Protein AF-A0A933HSV3-F1 (afdb_monomer_lite)

Secondary structure (DSSP, 8-state):
--HHHHHHHHHHHHHHHHHHHHHHHHHHHHHHTT-SSGGGHHHHHHHHHHHHHHHHHHHHHGGGS-HHHHHHHHHHHHHHHHHHHHHHHHHTT---TTT-GGGGHHHHHHHHHHHHSHHHHHHHHHH-TT---HHHHHHHHHHHHHHHHHHHHHHHHHHHHHHHHHTS--

Structure (mmCIF, N/CA/C/O backbone):
data_AF-A0A933HSV3-F1
#
_entry.id   AF-A0A933HSV3-F1
#
loop_
_atom_site.group_PDB
_atom_site.id
_atom_site.type_symbol
_atom_site.label_atom_id
_atom_site.label_alt_id
_atom_site.label_comp_id
_atom_site.label_asym_id
_atom_site.label_entity_id
_atom_site.label_seq_id
_atom_site.pdbx_PDB_ins_code
_atom_site.Cartn_x
_atom_site.Cartn_y
_atom_site.Cartn_z
_atom_site.occupancy
_atom_site.B_iso_or_equiv
_atom_site.auth_seq_id
_atom_site.auth_comp_id
_atom_site.auth_asym_id
_atom_site.auth_atom_id
_atom_site.pdbx_PDB_model_num
ATOM 1 N N . MET A 1 1 ? -18.044 25.992 14.698 1.00 61.41 1 MET A N 1
ATOM 2 C CA . MET A 1 1 ? -18.361 24.620 14.233 1.00 61.41 1 MET A CA 1
ATOM 3 C C . MET A 1 1 ? -18.436 23.733 15.471 1.00 61.41 1 MET A C 1
ATOM 5 O O . MET A 1 1 ? -17.604 23.920 16.345 1.00 61.41 1 MET A O 1
ATOM 9 N N . THR A 1 2 ? -19.441 22.864 15.624 1.00 84.50 2 THR A N 1
ATOM 10 C CA . THR A 1 2 ? -19.525 21.980 16.804 1.00 84.50 2 THR A CA 1
ATOM 11 C C . THR A 1 2 ? -18.482 20.866 16.708 1.00 84.50 2 THR A C 1
ATOM 13 O O . THR A 1 2 ? -18.230 20.360 15.615 1.00 84.50 2 THR A O 1
ATOM 16 N N . GLU A 1 3 ? -17.905 20.460 17.837 1.00 84.12 3 GLU A N 1
ATOM 17 C CA . GLU A 1 3 ? -16.864 19.419 17.926 1.00 84.12 3 GLU A CA 1
ATOM 18 C C . GLU A 1 3 ? -17.265 18.116 17.210 1.00 84.12 3 GLU A C 1
ATOM 20 O O . GLU A 1 3 ? -16.482 17.525 16.470 1.00 84.12 3 GLU A O 1
ATOM 25 N N . ARG A 1 4 ? -18.548 17.734 17.302 1.00 83.62 4 ARG A N 1
ATOM 26 C CA . ARG A 1 4 ? -19.107 16.587 16.566 1.00 83.62 4 ARG A CA 1
ATOM 27 C C . ARG A 1 4 ? -18.998 16.726 15.045 1.00 83.62 4 ARG A C 1
ATOM 29 O O . ARG A 1 4 ? -18.622 15.764 14.384 1.00 83.62 4 ARG A O 1
ATOM 36 N N . ARG A 1 5 ? -19.318 17.899 14.486 1.00 85.12 5 ARG A N 1
ATOM 37 C CA . ARG A 1 5 ? -19.248 18.136 13.033 1.00 85.12 5 ARG A CA 1
ATOM 38 C C . ARG A 1 5 ? -17.804 18.146 12.544 1.00 85.12 5 ARG A C 1
ATOM 40 O O . ARG A 1 5 ? -17.527 17.610 11.481 1.00 85.12 5 ARG A O 1
ATOM 47 N N . TYR A 1 6 ? -16.895 18.713 13.334 1.00 89.12 6 TYR A N 1
ATOM 48 C CA . TYR A 1 6 ? -15.465 18.693 13.034 1.00 89.12 6 TYR A CA 1
ATOM 49 C C . TYR A 1 6 ? -14.930 17.254 12.962 1.00 89.12 6 TYR A C 1
ATOM 51 O O . TYR A 1 6 ? -14.353 16.863 11.950 1.00 89.12 6 TYR A O 1
ATOM 59 N N . ASN A 1 7 ? -15.232 16.427 13.966 1.00 88.38 7 ASN A N 1
ATOM 60 C CA . ASN A 1 7 ? -14.812 15.023 13.983 1.00 88.38 7 ASN A CA 1
ATOM 61 C C . ASN A 1 7 ? -15.419 14.211 12.826 1.00 88.38 7 ASN A C 1
ATOM 63 O O . ASN A 1 7 ? -14.738 13.376 12.237 1.00 88.38 7 ASN A O 1
ATOM 67 N N . GLN A 1 8 ? -16.678 14.472 12.460 1.00 88.81 8 GLN A N 1
ATOM 68 C CA . GLN A 1 8 ? -17.311 13.851 11.290 1.00 88.81 8 GLN A CA 1
ATOM 69 C C . GLN A 1 8 ? -16.607 14.225 9.980 1.00 88.81 8 GLN A C 1
ATOM 71 O O . GLN A 1 8 ? -16.399 13.355 9.137 1.00 88.81 8 GLN A O 1
ATOM 76 N N . LEU A 1 9 ? -16.210 15.490 9.815 1.00 92.38 9 LEU A N 1
ATOM 77 C CA . LEU A 1 9 ? -15.494 15.945 8.622 1.00 92.38 9 LEU A CA 1
ATOM 78 C C . LEU A 1 9 ? -14.106 15.313 8.508 1.00 92.38 9 LEU A C 1
ATOM 80 O O . LEU A 1 9 ? -13.737 14.891 7.417 1.00 92.38 9 LEU A O 1
ATOM 84 N N . ILE A 1 10 ? -13.361 15.193 9.612 1.00 93.12 10 ILE A N 1
ATOM 85 C CA . ILE A 1 10 ? -12.053 14.519 9.588 1.00 93.12 10 ILE A CA 1
ATOM 86 C C . ILE A 1 10 ? -12.220 13.046 9.226 1.00 93.12 10 ILE A C 1
ATOM 88 O O . ILE A 1 10 ? -11.479 12.537 8.394 1.00 93.12 10 ILE A O 1
ATOM 92 N N . ARG A 1 11 ? -13.207 12.364 9.810 1.00 91.38 11 ARG A N 1
ATOM 93 C CA . ARG A 1 11 ? -13.483 10.952 9.516 1.00 91.38 11 ARG A CA 1
ATOM 94 C C . ARG A 1 11 ? -13.871 10.720 8.060 1.00 91.38 11 ARG A C 1
ATOM 96 O O . ARG A 1 11 ? -13.375 9.786 7.437 1.00 91.38 11 ARG A O 1
ATOM 103 N N . LEU A 1 12 ? -14.708 11.596 7.507 1.00 92.69 12 LEU A N 1
ATOM 104 C CA . LEU A 1 12 ? -15.036 11.574 6.085 1.00 92.69 12 LEU A CA 1
ATOM 105 C C . LEU A 1 12 ? -13.790 11.833 5.231 1.00 92.69 12 LEU A C 1
ATOM 107 O O . LEU A 1 12 ? -13.549 11.108 4.272 1.00 92.69 12 LEU A O 1
ATOM 111 N N . GLY A 1 13 ? -12.979 12.826 5.603 1.00 94.25 13 GLY A N 1
ATOM 112 C CA . GLY A 1 13 ? -11.713 13.123 4.939 1.00 94.25 13 GLY A CA 1
ATOM 113 C C . GLY A 1 13 ? -10.763 11.926 4.941 1.00 94.25 13 GLY A C 1
ATOM 114 O O . GLY A 1 13 ? -10.220 11.587 3.897 1.00 94.25 13 GLY A O 1
ATOM 115 N N . ALA A 1 14 ? -10.627 11.234 6.072 1.00 93.75 14 ALA A N 1
ATOM 116 C CA . ALA A 1 14 ? -9.827 10.021 6.200 1.00 93.75 14 ALA A CA 1
ATOM 117 C C . ALA A 1 14 ? -10.326 8.904 5.273 1.00 93.75 14 ALA A C 1
ATOM 119 O O . ALA A 1 14 ? -9.534 8.359 4.512 1.00 93.75 14 ALA A O 1
ATOM 120 N N . ALA A 1 15 ? -11.632 8.622 5.259 1.00 93.06 15 ALA A N 1
ATOM 121 C CA . ALA A 1 15 ? -12.201 7.617 4.361 1.00 93.06 15 ALA A CA 1
ATOM 122 C C . ALA A 1 15 ? -11.980 7.969 2.877 1.00 93.06 15 ALA A C 1
ATOM 124 O O . ALA A 1 15 ? -11.620 7.105 2.082 1.00 93.06 15 ALA A O 1
ATOM 125 N N . VAL A 1 16 ? -12.138 9.244 2.500 1.00 95.69 16 VAL A N 1
ATOM 126 C CA . VAL A 1 16 ? -11.885 9.709 1.127 1.00 95.69 16 VAL A CA 1
ATOM 127 C C . VAL A 1 16 ? -10.409 9.562 0.757 1.00 95.69 16 VAL A C 1
ATOM 129 O O . VAL A 1 16 ? -10.104 9.026 -0.305 1.00 95.69 16 VAL A O 1
ATOM 132 N N . ILE A 1 17 ? -9.489 9.997 1.624 1.00 96.62 17 ILE A N 1
ATOM 133 C CA . ILE A 1 17 ? -8.048 9.845 1.389 1.00 96.62 17 ILE A CA 1
ATOM 134 C C . ILE A 1 17 ? -7.670 8.368 1.285 1.00 96.62 17 ILE A C 1
ATOM 136 O O . ILE A 1 17 ? -6.922 8.012 0.382 1.00 96.62 17 ILE A O 1
ATOM 140 N N . ALA A 1 18 ? -8.220 7.504 2.138 1.00 94.69 18 ALA A N 1
ATOM 141 C CA . ALA A 1 18 ? -7.979 6.070 2.069 1.00 94.69 18 ALA A CA 1
ATOM 142 C C . ALA A 1 18 ? -8.381 5.492 0.707 1.00 94.69 18 ALA A C 1
ATOM 144 O O . ALA A 1 18 ? -7.577 4.818 0.074 1.00 94.69 18 ALA A O 1
ATOM 145 N N . ILE A 1 19 ? -9.575 5.830 0.206 1.00 94.44 19 ILE A N 1
ATOM 146 C CA . ILE A 1 19 ? -10.048 5.390 -1.117 1.00 94.44 19 ILE A CA 1
ATOM 147 C C . ILE A 1 19 ? -9.124 5.892 -2.236 1.00 94.44 19 ILE A C 1
ATOM 149 O O . ILE A 1 19 ? -8.817 5.143 -3.162 1.00 94.44 19 ILE A O 1
ATOM 153 N N . LEU A 1 20 ? -8.659 7.143 -2.159 1.00 97.06 20 LEU A N 1
ATOM 154 C CA . LEU A 1 20 ? -7.730 7.699 -3.146 1.00 97.06 20 LEU A CA 1
ATOM 155 C C . LEU A 1 20 ? -6.373 6.985 -3.119 1.00 97.06 20 LEU A C 1
ATOM 157 O O . LEU A 1 20 ? -5.853 6.639 -4.177 1.00 97.06 20 LEU A O 1
ATOM 161 N N . LEU A 1 21 ? -5.816 6.735 -1.931 1.00 96.44 21 LEU A N 1
ATOM 162 C CA . LEU A 1 21 ? -4.565 5.990 -1.781 1.00 96.44 21 LEU A CA 1
ATOM 163 C C . LEU A 1 21 ? -4.713 4.553 -2.290 1.00 96.44 21 LEU A C 1
ATOM 165 O O . LEU A 1 21 ? -3.832 4.074 -2.997 1.00 96.44 21 LEU A O 1
ATOM 169 N N . TRP A 1 22 ? -5.848 3.904 -2.025 1.00 94.19 22 TRP A N 1
ATOM 170 C CA . TRP A 1 22 ? -6.149 2.582 -2.572 1.00 94.19 22 TRP A CA 1
ATOM 171 C C . TRP A 1 22 ? -6.219 2.586 -4.092 1.00 94.19 22 TRP A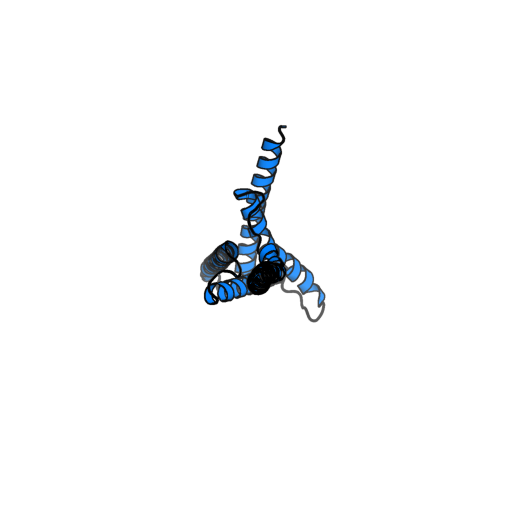 C 1
ATOM 173 O O . TRP A 1 22 ? -5.645 1.719 -4.740 1.00 94.19 22 TRP A O 1
ATOM 183 N N . PHE A 1 23 ? -6.881 3.582 -4.683 1.00 95.25 23 PHE A N 1
ATOM 184 C CA . PHE A 1 23 ? -6.936 3.706 -6.135 1.00 95.25 23 PHE A CA 1
ATOM 185 C C . PHE A 1 23 ? -5.530 3.829 -6.738 1.00 95.25 23 PHE A C 1
ATOM 187 O O . PHE A 1 23 ? -5.229 3.154 -7.720 1.00 95.25 23 PHE A O 1
ATOM 194 N N . VAL A 1 24 ? -4.662 4.647 -6.134 1.00 96.56 24 VAL A N 1
ATOM 195 C CA . VAL A 1 24 ? -3.258 4.793 -6.552 1.00 96.56 24 VAL A CA 1
ATOM 196 C C . VAL A 1 24 ? -2.487 3.479 -6.382 1.00 96.56 24 VAL A C 1
ATOM 198 O O . VAL A 1 24 ? -1.794 3.068 -7.311 1.00 96.56 24 VAL A O 1
ATOM 201 N N . SER A 1 25 ? -2.657 2.797 -5.245 1.00 96.31 25 SER A N 1
ATOM 202 C CA . SER A 1 25 ? -2.066 1.481 -4.959 1.00 96.31 25 SER A CA 1
ATOM 203 C C . SER A 1 25 ? -2.446 0.440 -6.022 1.00 96.31 25 SER A C 1
ATOM 205 O O . SER A 1 25 ? -1.595 -0.257 -6.574 1.00 96.31 25 SER A O 1
ATOM 207 N N . VAL A 1 26 ? -3.720 0.402 -6.421 1.00 95.88 26 VAL A N 1
ATOM 208 C CA . VAL A 1 26 ? -4.194 -0.488 -7.488 1.00 95.88 26 VAL A CA 1
ATOM 209 C C . VAL A 1 26 ? -3.532 -0.162 -8.829 1.00 95.88 26 VAL A C 1
ATOM 211 O O . VAL A 1 26 ? -3.148 -1.085 -9.547 1.00 95.88 26 VAL A O 1
ATOM 214 N N . GLN A 1 27 ? -3.367 1.120 -9.188 1.00 95.62 27 GLN A N 1
ATOM 215 C CA . GLN A 1 27 ? -2.698 1.480 -10.446 1.00 95.62 27 GLN A CA 1
ATOM 216 C C . GLN A 1 27 ? -1.237 1.020 -10.464 1.00 95.62 27 GLN A C 1
ATOM 218 O O . GLN A 1 27 ? -0.821 0.376 -11.427 1.00 95.62 27 GLN A O 1
ATOM 223 N N . PHE A 1 28 ? -0.480 1.296 -9.398 1.00 96.50 28 PHE A N 1
ATOM 224 C CA . PHE A 1 28 ? 0.914 0.864 -9.326 1.00 96.50 28 PHE A CA 1
ATOM 225 C C . PHE A 1 28 ? 1.037 -0.654 -9.256 1.00 96.50 28 PHE A C 1
ATOM 227 O O . PHE A 1 28 ? 1.877 -1.210 -9.952 1.00 96.50 28 PHE A O 1
ATOM 234 N N . SER A 1 29 ? 0.168 -1.350 -8.528 1.00 95.50 29 SER A N 1
ATOM 235 C CA . SER A 1 29 ? 0.174 -2.815 -8.511 1.00 95.50 29 SER A CA 1
ATOM 236 C C . SER A 1 29 ? -0.073 -3.417 -9.896 1.00 95.50 29 SER A C 1
ATOM 238 O O . SER A 1 29 ? 0.615 -4.356 -10.287 1.00 95.50 29 SER A O 1
ATOM 240 N N . VAL A 1 30 ? -0.988 -2.841 -10.687 1.00 94.06 30 VAL A N 1
ATOM 241 C CA . VAL A 1 30 ? -1.248 -3.278 -12.071 1.00 94.06 30 VAL A CA 1
ATOM 242 C C . VAL A 1 30 ? -0.009 -3.152 -12.951 1.00 94.06 30 VAL A C 1
ATOM 244 O O . VAL A 1 30 ? 0.295 -4.079 -13.706 1.00 94.06 30 VAL A O 1
ATOM 247 N N . ASP A 1 31 ? 0.705 -2.033 -12.848 1.00 93.06 31 ASP A N 1
ATOM 248 C CA . ASP A 1 31 ? 1.963 -1.836 -13.570 1.00 93.06 31 ASP A CA 1
ATOM 249 C C . ASP A 1 31 ? 3.076 -2.747 -13.007 1.00 93.06 31 ASP A C 1
ATOM 251 O O . ASP A 1 31 ? 3.864 -3.312 -13.766 1.00 93.06 31 ASP A O 1
ATOM 255 N N . GLY A 1 32 ? 3.086 -2.986 -11.694 1.00 91.50 32 GLY A N 1
ATOM 256 C CA . GLY A 1 32 ? 4.035 -3.849 -10.992 1.00 91.50 32 GLY A CA 1
ATOM 257 C C . GLY A 1 32 ? 3.890 -5.342 -11.279 1.00 91.50 32 GLY A C 1
ATOM 258 O O . GLY A 1 32 ? 4.888 -6.061 -11.250 1.00 91.50 32 GLY A O 1
ATOM 259 N N . PHE A 1 33 ? 2.692 -5.821 -11.638 1.00 91.38 33 PHE A N 1
ATOM 260 C CA . PHE A 1 33 ? 2.508 -7.187 -12.151 1.00 91.38 33 PHE A CA 1
ATOM 261 C C . PHE A 1 33 ? 3.221 -7.420 -13.487 1.00 91.38 33 PHE A C 1
ATOM 263 O O . PHE A 1 33 ? 3.431 -8.570 -13.874 1.00 91.38 33 PHE A O 1
ATOM 270 N N . ASN A 1 34 ? 3.595 -6.345 -14.190 1.00 87.88 34 ASN A N 1
ATOM 271 C CA . ASN A 1 34 ? 4.408 -6.383 -15.398 1.00 87.88 34 ASN A CA 1
ATOM 272 C C . ASN A 1 34 ? 3.820 -7.275 -16.513 1.00 87.88 34 ASN A C 1
ATOM 274 O O . ASN A 1 34 ? 4.522 -8.030 -17.193 1.00 87.88 34 ASN A O 1
ATOM 278 N N . PHE A 1 35 ? 2.498 -7.214 -16.711 1.00 87.81 35 PHE A N 1
ATOM 279 C CA . PHE A 1 35 ? 1.845 -7.923 -17.810 1.00 87.81 35 PHE A CA 1
ATOM 280 C C . PHE A 1 35 ? 2.300 -7.355 -19.164 1.00 87.81 35 PHE A C 1
ATOM 282 O O . PHE A 1 35 ? 1.874 -6.279 -19.574 1.00 87.81 35 PHE A O 1
ATOM 289 N N . VAL A 1 36 ? 3.104 -8.126 -19.903 1.00 83.44 36 VAL A N 1
ATOM 290 C CA . VAL A 1 36 ? 3.679 -7.731 -21.208 1.00 83.44 36 VAL A CA 1
ATOM 291 C C . VAL A 1 36 ? 2.612 -7.389 -22.256 1.00 83.44 36 VAL A C 1
ATOM 293 O O . VAL A 1 36 ? 2.816 -6.540 -23.119 1.00 83.44 36 VAL A O 1
ATOM 296 N N . LEU A 1 37 ? 1.463 -8.067 -22.210 1.00 87.56 37 LEU A N 1
ATOM 297 C CA . LEU A 1 37 ? 0.387 -7.893 -23.183 1.00 87.56 37 LEU A CA 1
ATOM 298 C C . LEU A 1 37 ? -0.706 -6.975 -22.607 1.00 87.56 37 LEU A C 1
ATOM 300 O O . LEU A 1 37 ? -1.408 -7.397 -21.683 1.00 87.56 37 LEU A O 1
ATOM 304 N N . PRO A 1 38 ? -0.957 -5.786 -23.198 1.00 88.00 38 PRO A N 1
ATOM 305 C CA . PRO A 1 38 ? -1.924 -4.816 -22.669 1.00 88.00 38 PRO A CA 1
ATOM 306 C C . PRO A 1 38 ? -3.342 -5.373 -22.495 1.00 88.00 38 PRO A C 1
ATOM 308 O O . PRO A 1 38 ? -4.066 -4.981 -21.582 1.00 88.00 38 PRO A O 1
ATOM 311 N N . LYS A 1 39 ? -3.735 -6.345 -23.330 1.00 91.62 39 LYS A N 1
ATOM 312 C CA . LYS A 1 39 ? -5.043 -7.014 -23.251 1.00 91.62 39 LYS A CA 1
ATOM 313 C C . LYS A 1 39 ? -5.286 -7.780 -21.945 1.00 91.62 39 LYS A C 1
ATOM 315 O O . LYS A 1 39 ? -6.425 -8.150 -21.692 1.00 91.62 39 LYS A O 1
ATOM 320 N N . TYR A 1 40 ? -4.254 -8.036 -21.137 1.00 91.19 40 TYR A N 1
ATOM 321 C CA . TYR A 1 40 ? -4.375 -8.698 -19.834 1.00 91.19 40 TYR A CA 1
ATOM 322 C C . TYR A 1 40 ? -4.299 -7.727 -18.651 1.00 91.19 40 TYR A C 1
ATOM 324 O O . TYR A 1 40 ? -4.355 -8.167 -17.509 1.00 91.19 40 TYR A O 1
ATOM 332 N N . ARG A 1 41 ? -4.258 -6.407 -18.883 1.00 90.12 41 ARG A N 1
ATOM 333 C CA . ARG A 1 41 ? -4.229 -5.402 -17.804 1.00 90.12 41 ARG A CA 1
ATOM 334 C C . ARG A 1 41 ? -5.433 -5.512 -16.854 1.00 90.12 41 ARG A C 1
ATOM 336 O O . ARG A 1 41 ? -5.300 -5.269 -15.661 1.00 90.12 41 ARG A O 1
ATOM 343 N N . TRP A 1 42 ? -6.588 -5.962 -17.355 1.00 92.56 42 TRP A N 1
ATOM 344 C CA . TRP A 1 42 ? -7.774 -6.255 -16.536 1.00 92.56 42 TRP A CA 1
ATOM 345 C C . TRP A 1 42 ? -7.545 -7.375 -15.509 1.00 92.56 42 TRP A C 1
ATOM 347 O O . TRP A 1 42 ? -8.122 -7.322 -14.426 1.00 92.56 42 TRP A O 1
ATOM 357 N N . VAL A 1 43 ? -6.678 -8.350 -15.811 1.00 93.38 43 VAL A N 1
ATOM 358 C CA . VAL A 1 43 ? -6.277 -9.404 -14.864 1.00 93.38 43 VAL A CA 1
ATOM 359 C C . VAL A 1 43 ? -5.500 -8.787 -13.707 1.00 93.38 43 VAL A C 1
ATOM 361 O O . VAL A 1 43 ? -5.717 -9.167 -12.564 1.00 93.38 43 VAL A O 1
ATOM 364 N N . GLY A 1 44 ? -4.661 -7.785 -13.982 1.00 93.25 44 GLY A N 1
ATOM 365 C CA . GLY A 1 44 ? -3.982 -7.015 -12.941 1.00 93.25 44 GLY A CA 1
ATOM 366 C C . GLY A 1 44 ? -4.961 -6.314 -12.006 1.00 93.25 44 GLY A C 1
ATOM 367 O O . GLY A 1 44 ? -4.844 -6.449 -10.796 1.00 93.25 44 GLY A O 1
ATOM 368 N N . TYR A 1 45 ? -5.985 -5.646 -12.542 1.00 93.94 45 TYR A N 1
ATOM 369 C CA . TYR A 1 45 ? -7.006 -5.021 -11.693 1.00 93.94 45 TYR A CA 1
ATOM 370 C C . TYR A 1 45 ? -7.749 -6.058 -10.838 1.00 93.94 45 TYR A C 1
ATOM 372 O O . TYR A 1 45 ? -7.978 -5.820 -9.655 1.00 93.94 45 TYR A O 1
ATOM 380 N N . LEU A 1 46 ? -8.077 -7.222 -11.410 1.00 94.88 46 LEU A N 1
ATOM 381 C CA . LEU A 1 46 ? -8.712 -8.317 -10.674 1.00 94.88 46 LEU A CA 1
ATOM 382 C C . LEU A 1 46 ? -7.817 -8.836 -9.536 1.00 94.88 46 LEU A C 1
ATOM 384 O O . LEU A 1 46 ? -8.305 -9.040 -8.428 1.00 94.88 46 LEU A O 1
ATOM 388 N N . LEU A 1 47 ? -6.522 -9.032 -9.801 1.00 93.94 47 LEU A N 1
ATOM 389 C CA . LEU A 1 47 ? -5.556 -9.493 -8.804 1.00 93.94 47 LEU A CA 1
ATOM 390 C C . LEU A 1 47 ? -5.359 -8.471 -7.686 1.00 93.94 47 LEU A C 1
ATOM 392 O O . LEU A 1 47 ? -5.399 -8.859 -6.526 1.00 93.94 47 LEU A O 1
ATOM 396 N N . ALA A 1 48 ? -5.208 -7.186 -8.019 1.00 93.06 48 ALA A N 1
ATOM 397 C CA . ALA A 1 48 ? -5.062 -6.126 -7.024 1.00 93.06 48 ALA A CA 1
ATOM 398 C C . ALA A 1 48 ? -6.274 -6.087 -6.079 1.00 93.06 48 ALA A C 1
ATOM 400 O O . ALA A 1 48 ? -6.112 -6.119 -4.866 1.00 93.06 48 ALA A O 1
ATOM 401 N N . VAL A 1 49 ? -7.494 -6.137 -6.626 1.00 92.44 49 VAL A N 1
ATOM 402 C CA . VAL A 1 49 ? -8.720 -6.181 -5.811 1.00 92.44 49 VAL A CA 1
ATOM 403 C C . VAL A 1 49 ? -8.790 -7.452 -4.958 1.00 92.44 49 VAL A C 1
ATOM 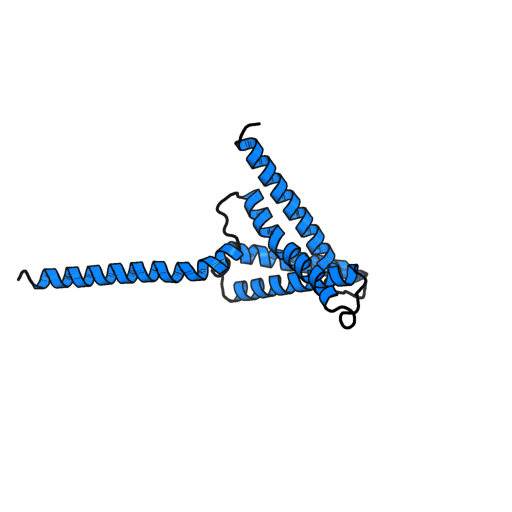405 O O . VAL A 1 49 ? -9.205 -7.387 -3.805 1.00 92.44 49 VAL A O 1
ATOM 408 N N . ALA A 1 50 ? -8.389 -8.608 -5.494 1.00 94.31 50 ALA A N 1
ATOM 409 C CA . ALA A 1 50 ? -8.391 -9.860 -4.739 1.00 94.31 50 ALA A CA 1
ATOM 410 C C . ALA A 1 50 ? -7.400 -9.837 -3.562 1.00 94.31 50 ALA A C 1
ATOM 412 O O . ALA A 1 50 ? -7.762 -10.262 -2.467 1.00 94.31 50 ALA A O 1
ATOM 413 N N . VAL A 1 51 ? -6.186 -9.318 -3.779 1.00 94.31 51 VAL A N 1
ATOM 414 C CA . VAL A 1 51 ? -5.154 -9.125 -2.743 1.00 94.31 51 VAL A CA 1
ATOM 415 C C . VAL A 1 51 ? -5.684 -8.213 -1.640 1.00 94.31 51 VAL A C 1
ATOM 417 O O . VAL A 1 51 ? -5.729 -8.624 -0.485 1.00 94.31 51 VAL A O 1
ATOM 420 N N . THR A 1 52 ? -6.238 -7.061 -2.015 1.00 91.25 52 THR A N 1
ATOM 421 C CA . THR A 1 52 ? -6.853 -6.125 -1.071 1.00 91.25 52 THR A CA 1
ATOM 422 C C . THR A 1 52 ? -7.997 -6.751 -0.270 1.00 91.25 52 THR A C 1
ATOM 424 O O . THR A 1 52 ? -8.102 -6.558 0.935 1.00 91.25 52 THR A O 1
ATOM 427 N N . MET A 1 53 ? -8.867 -7.546 -0.898 1.00 92.06 53 MET A N 1
ATOM 428 C CA . MET A 1 53 ? -9.946 -8.216 -0.164 1.00 92.06 53 MET A CA 1
ATOM 429 C C . MET A 1 53 ? -9.421 -9.230 0.858 1.00 92.06 53 MET A C 1
ATOM 431 O O . MET A 1 53 ? -10.011 -9.373 1.927 1.00 92.06 53 MET A O 1
ATOM 435 N N . ILE A 1 54 ? -8.327 -9.927 0.545 1.00 93.38 54 ILE A N 1
ATOM 436 C CA . ILE A 1 54 ? -7.666 -10.840 1.481 1.00 93.38 54 ILE A CA 1
ATOM 437 C C . ILE A 1 54 ? -7.090 -10.067 2.673 1.00 93.38 54 ILE A C 1
ATOM 439 O O . ILE A 1 54 ? -7.231 -10.525 3.805 1.00 93.38 54 ILE A O 1
ATOM 443 N N . GLU A 1 55 ? -6.480 -8.907 2.437 1.00 92.25 55 GLU A N 1
ATOM 444 C CA . GLU A 1 55 ? -5.904 -8.052 3.486 1.00 92.25 55 GLU A CA 1
ATOM 445 C C . GLU A 1 55 ? -6.980 -7.498 4.416 1.00 92.25 55 GLU A C 1
ATOM 447 O O . GLU A 1 55 ? -6.835 -7.589 5.633 1.00 92.25 55 GLU A O 1
ATOM 452 N N . ILE A 1 56 ? -8.117 -7.054 3.869 1.00 89.50 56 ILE A N 1
ATOM 453 C CA . ILE A 1 56 ? -9.281 -6.636 4.663 1.00 89.50 56 ILE A CA 1
ATOM 454 C C . ILE A 1 56 ? -9.779 -7.782 5.545 1.00 89.50 56 ILE A C 1
ATOM 456 O O . ILE A 1 56 ? -10.024 -7.572 6.732 1.00 89.50 56 ILE A O 1
ATOM 460 N N . VAL A 1 57 ? -9.933 -8.986 4.978 1.00 90.12 57 VAL A N 1
ATOM 461 C CA . VAL A 1 57 ? -10.356 -10.164 5.750 1.00 90.12 57 VAL A CA 1
ATOM 462 C C . VAL A 1 57 ? -9.347 -10.438 6.853 1.00 90.12 57 VAL A C 1
ATOM 464 O O . VAL A 1 57 ? -9.737 -10.570 8.002 1.00 90.12 57 VAL A O 1
ATOM 467 N N . PHE A 1 58 ? -8.054 -10.457 6.533 1.00 89.12 58 PHE A N 1
ATOM 468 C CA . PHE A 1 58 ? -7.005 -10.671 7.520 1.00 89.12 58 PHE A CA 1
ATOM 469 C C . PHE A 1 58 ? -6.985 -9.586 8.607 1.00 89.12 58 PHE A C 1
ATOM 471 O O . PHE A 1 58 ? -6.723 -9.903 9.762 1.00 89.12 58 PHE A O 1
ATOM 478 N N . ASN A 1 59 ? -7.306 -8.333 8.285 1.00 85.88 59 ASN A N 1
ATOM 479 C CA . ASN A 1 59 ? -7.369 -7.229 9.244 1.00 85.88 59 ASN A CA 1
ATOM 480 C C . ASN A 1 59 ? -8.535 -7.311 10.229 1.00 85.88 59 ASN A C 1
ATOM 482 O O . ASN A 1 59 ? -8.467 -6.687 11.287 1.00 85.88 59 ASN A O 1
ATOM 486 N N . GLU A 1 60 ? -9.590 -8.062 9.916 1.00 84.94 60 GLU A N 1
ATOM 487 C CA . GLU A 1 60 ? -10.758 -8.170 10.789 1.00 84.94 60 GLU A CA 1
ATOM 488 C C . GLU A 1 60 ? -10.395 -8.807 12.143 1.00 84.94 60 GLU A C 1
ATOM 490 O O . GLU A 1 60 ? -10.784 -8.303 13.203 1.00 84.94 60 GLU A O 1
ATOM 495 N N . GLU A 1 61 ? -9.607 -9.889 12.129 1.00 80.94 61 GLU A N 1
ATOM 496 C CA . GLU A 1 61 ? -9.194 -10.592 13.351 1.00 80.94 61 GLU A CA 1
ATOM 497 C C . GLU A 1 61 ? -7.669 -10.744 13.504 1.00 80.94 61 GLU A C 1
ATOM 499 O O . GLU A 1 61 ? -7.182 -11.175 14.562 1.00 80.94 61 GLU A O 1
ATOM 504 N N . GLY A 1 62 ? -6.890 -10.378 12.485 1.00 83.06 62 GLY A N 1
ATOM 505 C CA . GLY A 1 62 ? -5.433 -10.456 12.471 1.00 83.06 62 GLY A CA 1
ATOM 506 C C . GLY A 1 62 ? -4.932 -11.878 12.720 1.00 83.06 62 GLY A C 1
ATOM 507 O O . GLY A 1 62 ? -5.345 -12.852 12.091 1.00 83.06 62 GLY A O 1
ATOM 508 N N . MET A 1 63 ? -4.058 -12.016 13.718 1.00 83.50 63 MET A N 1
ATOM 509 C CA . MET A 1 63 ? -3.465 -13.300 14.120 1.00 83.50 63 MET A CA 1
ATOM 510 C C . MET A 1 63 ? -4.453 -14.280 14.776 1.00 83.50 63 MET A C 1
ATOM 512 O O . MET A 1 63 ? -4.049 -15.378 15.149 1.00 83.50 63 MET A O 1
ATOM 516 N N . ARG A 1 64 ? -5.720 -13.891 14.978 1.00 87.12 64 ARG A N 1
ATOM 517 C CA . ARG A 1 64 ? -6.745 -14.756 15.587 1.00 87.12 64 ARG A CA 1
ATOM 518 C C . ARG A 1 64 ? -7.465 -15.648 14.574 1.00 87.12 64 ARG A C 1
ATOM 520 O O . ARG A 1 64 ? -8.163 -16.568 14.991 1.00 87.12 64 ARG A O 1
ATOM 527 N N . HIS A 1 65 ? -7.278 -15.410 13.278 1.00 87.75 65 HIS A N 1
ATOM 528 C CA . HIS A 1 65 ? -7.801 -16.288 12.242 1.00 87.75 65 HIS A CA 1
ATOM 529 C C . HIS A 1 65 ? -7.097 -17.655 12.213 1.00 87.75 65 HIS A C 1
ATOM 531 O O . HIS A 1 65 ? -6.062 -17.880 12.843 1.00 87.75 65 HIS A O 1
ATOM 537 N N . SER A 1 66 ? -7.638 -18.580 11.412 1.00 93.12 66 SER A N 1
ATOM 538 C CA . SER A 1 66 ? -6.956 -19.839 11.094 1.00 93.12 66 SER A CA 1
ATOM 539 C C . SER A 1 66 ? -5.564 -19.595 10.492 1.00 93.12 66 SER A C 1
ATOM 541 O O . SER A 1 66 ? -5.352 -18.621 9.768 1.00 93.12 66 SER A O 1
ATOM 543 N N . LEU A 1 67 ? -4.626 -20.523 10.724 1.00 92.88 67 LEU A N 1
ATOM 544 C CA . LEU A 1 67 ? -3.257 -20.440 10.196 1.00 92.88 67 LEU A CA 1
ATOM 545 C C . LEU A 1 67 ? -3.222 -20.207 8.678 1.00 92.88 67 LEU A C 1
ATOM 547 O O . LEU A 1 67 ? -2.356 -19.489 8.184 1.00 92.88 67 LEU A O 1
ATOM 551 N N . THR A 1 68 ? -4.171 -20.787 7.941 1.00 94.69 68 THR A N 1
ATOM 552 C CA . THR A 1 68 ? -4.305 -20.594 6.496 1.00 94.69 68 THR A CA 1
ATOM 553 C C . THR A 1 68 ? -4.604 -19.139 6.148 1.00 94.69 68 THR A C 1
ATOM 555 O O . THR A 1 68 ? -3.900 -18.575 5.319 1.00 94.69 68 THR A O 1
ATOM 558 N N . ILE A 1 69 ? -5.593 -18.516 6.797 1.00 93.12 69 ILE A N 1
ATOM 559 C 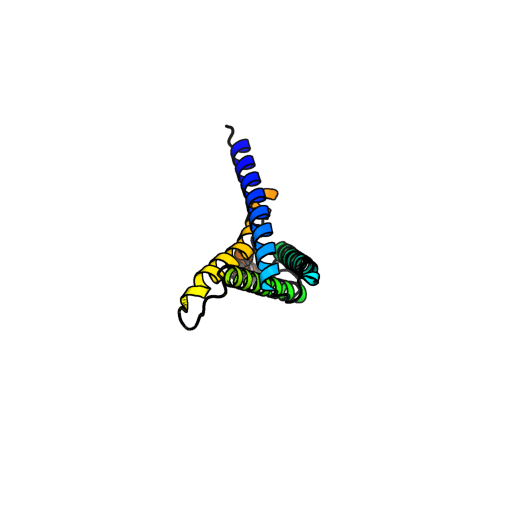CA . ILE A 1 69 ? -5.945 -17.107 6.555 1.00 93.12 69 ILE A CA 1
ATOM 560 C C . ILE A 1 69 ? -4.790 -16.195 6.961 1.00 93.12 69 ILE A C 1
ATOM 562 O O . ILE A 1 69 ? -4.435 -15.306 6.200 1.00 93.12 69 ILE A O 1
ATOM 566 N N . VAL A 1 70 ? -4.155 -16.454 8.108 1.00 92.00 70 VAL A N 1
ATOM 567 C CA . VAL A 1 70 ? -2.977 -15.692 8.550 1.00 92.00 70 VAL A CA 1
ATOM 568 C C . VAL A 1 70 ? -1.851 -15.781 7.518 1.00 92.00 70 VAL A C 1
ATOM 570 O O . VAL A 1 70 ? -1.269 -14.769 7.143 1.00 92.00 70 VAL A O 1
ATOM 573 N N . THR A 1 71 ? -1.560 -16.983 7.019 1.00 94.31 71 THR A N 1
ATOM 574 C CA . THR A 1 71 ? -0.513 -17.193 6.008 1.00 94.31 71 THR A CA 1
ATOM 575 C C . THR A 1 71 ? -0.841 -16.454 4.715 1.00 94.31 71 THR A C 1
ATOM 577 O O . THR A 1 71 ? 0.008 -15.751 4.176 1.00 94.31 71 THR A O 1
ATOM 580 N N . VAL A 1 72 ? -2.076 -16.591 4.231 1.00 95.81 72 VAL A N 1
ATOM 581 C CA . VAL A 1 72 ? -2.532 -15.955 2.991 1.00 95.81 72 VAL A CA 1
ATOM 582 C C . VAL A 1 72 ? -2.559 -14.428 3.129 1.00 95.81 72 VAL A C 1
ATOM 584 O O . VAL A 1 72 ? -2.124 -13.754 2.204 1.00 95.81 72 VAL A O 1
ATOM 587 N N . GLY A 1 73 ? -2.956 -13.896 4.288 1.00 94.19 73 GLY A N 1
ATOM 588 C CA . GLY A 1 73 ? -2.933 -12.464 4.604 1.00 94.19 73 GLY A CA 1
ATOM 589 C C . GLY A 1 73 ? -1.525 -11.872 4.719 1.00 94.19 73 GLY A C 1
ATOM 590 O O . GLY A 1 73 ? -1.257 -10.772 4.249 1.00 94.19 73 GLY A O 1
ATOM 591 N N . ILE A 1 74 ? -0.569 -12.609 5.292 1.00 94.12 74 ILE A N 1
ATOM 592 C CA . ILE A 1 74 ? 0.837 -12.171 5.303 1.00 94.12 74 ILE A CA 1
ATOM 593 C C . ILE A 1 74 ? 1.398 -12.155 3.878 1.00 94.12 74 ILE A C 1
ATOM 595 O O . ILE A 1 74 ? 2.073 -11.205 3.485 1.00 94.12 74 ILE A O 1
ATOM 599 N N . VAL A 1 75 ? 1.128 -13.206 3.098 1.00 96.56 75 VAL A N 1
ATOM 600 C CA . VAL A 1 75 ? 1.592 -13.295 1.709 1.00 96.56 75 VAL A CA 1
ATOM 601 C C . VAL A 1 75 ? 0.961 -12.203 0.849 1.00 96.56 75 VAL A C 1
ATOM 603 O O . VAL A 1 75 ? 1.678 -11.632 0.031 1.00 96.56 75 VAL A O 1
ATOM 606 N N . SER A 1 76 ? -0.323 -11.883 1.039 1.00 96.06 76 SER A N 1
ATOM 607 C CA . SER A 1 76 ? -0.986 -10.802 0.305 1.00 96.06 76 SER A CA 1
ATOM 608 C C . SER A 1 76 ? -0.308 -9.463 0.576 1.00 96.06 76 SER A C 1
ATOM 610 O O . SER A 1 76 ? 0.134 -8.854 -0.389 1.00 96.06 76 SER A O 1
ATOM 612 N N . TYR A 1 77 ? -0.046 -9.109 1.840 1.00 95.12 77 TYR A N 1
ATOM 613 C CA . TYR A 1 77 ? 0.666 -7.869 2.172 1.00 95.12 77 TYR A CA 1
ATOM 614 C C . TYR A 1 77 ? 2.061 -7.796 1.560 1.00 95.12 77 TYR A C 1
ATOM 616 O O . TYR A 1 77 ? 2.451 -6.782 0.984 1.00 95.12 77 TYR A O 1
ATOM 624 N N . VAL A 1 78 ? 2.848 -8.870 1.685 1.00 96.19 78 VAL A N 1
ATOM 625 C CA . VAL A 1 78 ? 4.195 -8.914 1.096 1.00 96.19 78 VAL A CA 1
ATOM 626 C C . VAL A 1 78 ? 4.116 -8.738 -0.419 1.00 96.19 78 VAL A C 1
ATOM 628 O O . VAL A 1 78 ? 4.939 -8.033 -1.006 1.00 96.19 78 VAL A O 1
ATOM 631 N N . TYR A 1 79 ? 3.124 -9.366 -1.047 1.00 95.88 79 TYR A N 1
ATOM 632 C CA . TYR A 1 79 ? 2.916 -9.297 -2.482 1.00 95.88 79 TYR A CA 1
ATOM 633 C C . TYR A 1 79 ? 2.438 -7.912 -2.936 1.00 95.88 79 TYR A C 1
ATOM 635 O O . TYR A 1 79 ? 3.036 -7.374 -3.864 1.00 95.88 79 TYR A O 1
ATOM 643 N N . GLY A 1 80 ? 1.458 -7.311 -2.256 1.00 96.50 80 GLY A N 1
ATOM 644 C CA . GLY A 1 80 ? 0.953 -5.960 -2.513 1.00 96.50 80 GLY A CA 1
ATOM 645 C C . GLY A 1 80 ? 2.047 -4.900 -2.383 1.00 96.50 80 GLY A C 1
ATOM 646 O O . GLY A 1 80 ? 2.276 -4.120 -3.313 1.00 96.50 80 GLY A O 1
ATOM 647 N N . ILE A 1 81 ? 2.845 -4.960 -1.304 1.00 96.94 81 ILE A N 1
ATOM 648 C CA . ILE A 1 81 ? 4.027 -4.097 -1.143 1.00 96.94 81 ILE A CA 1
ATOM 649 C C . ILE A 1 81 ? 4.956 -4.272 -2.344 1.00 96.94 81 ILE A C 1
ATOM 651 O O . ILE A 1 81 ? 5.324 -3.289 -2.985 1.00 96.94 81 ILE A O 1
ATOM 655 N N . ALA A 1 82 ? 5.336 -5.508 -2.680 1.00 96.75 82 ALA A N 1
ATOM 656 C CA . ALA A 1 82 ? 6.260 -5.762 -3.779 1.00 96.75 82 ALA A CA 1
ATOM 657 C C . ALA A 1 82 ? 5.731 -5.229 -5.122 1.00 96.75 82 ALA A C 1
ATOM 659 O O . ALA A 1 82 ? 6.489 -4.616 -5.875 1.00 96.75 82 ALA A O 1
ATOM 660 N N . THR A 1 83 ? 4.442 -5.406 -5.420 1.00 96.88 83 THR A N 1
ATOM 661 C CA . THR A 1 83 ? 3.844 -4.944 -6.679 1.00 96.88 83 THR A CA 1
ATOM 662 C C . THR A 1 83 ? 3.742 -3.429 -6.730 1.00 96.88 83 THR A C 1
ATOM 664 O O . THR A 1 83 ? 4.060 -2.840 -7.760 1.00 96.88 83 THR A O 1
ATOM 667 N N . ASN A 1 84 ? 3.417 -2.773 -5.619 1.00 97.81 84 ASN A N 1
ATOM 668 C CA . ASN A 1 84 ? 3.464 -1.318 -5.532 1.00 97.81 84 ASN A CA 1
ATOM 669 C C . ASN A 1 84 ? 4.881 -0.766 -5.739 1.00 97.81 84 ASN A C 1
ATOM 671 O O . ASN A 1 84 ? 5.072 0.166 -6.522 1.00 97.81 84 ASN A O 1
ATOM 675 N N . VAL A 1 85 ? 5.888 -1.367 -5.098 1.00 97.44 85 VAL A N 1
ATOM 676 C CA . VAL A 1 85 ? 7.301 -0.988 -5.273 1.00 97.44 85 VAL A CA 1
ATOM 677 C C . VAL A 1 85 ? 7.722 -1.114 -6.735 1.00 97.44 85 VAL A C 1
ATOM 679 O O . VAL A 1 85 ? 8.280 -0.171 -7.298 1.00 97.44 85 VAL A O 1
ATOM 682 N N . MET A 1 86 ? 7.423 -2.250 -7.367 1.00 96.38 86 MET A N 1
ATOM 683 C CA . MET A 1 86 ? 7.750 -2.482 -8.774 1.00 96.38 86 MET A CA 1
ATOM 684 C C . MET A 1 86 ? 7.010 -1.513 -9.698 1.00 96.38 86 MET A C 1
ATOM 686 O O . MET A 1 86 ? 7.620 -0.974 -10.618 1.00 96.38 86 MET A O 1
ATOM 690 N N . GLY A 1 87 ? 5.733 -1.233 -9.435 1.00 96.12 87 GLY A N 1
ATOM 691 C CA . GLY A 1 87 ? 4.945 -0.269 -10.201 1.00 96.12 87 GLY A CA 1
ATOM 692 C C . GLY A 1 87 ? 5.524 1.140 -10.160 1.00 96.12 87 GLY A C 1
ATOM 693 O O . GLY A 1 87 ? 5.670 1.785 -11.198 1.00 96.12 87 GLY A O 1
ATOM 694 N N . ILE A 1 88 ? 5.922 1.605 -8.973 1.00 96.69 88 ILE A N 1
ATOM 695 C CA . ILE A 1 88 ? 6.560 2.916 -8.806 1.00 96.69 88 ILE A CA 1
ATOM 696 C C . ILE A 1 88 ? 7.927 2.938 -9.499 1.00 96.69 88 ILE A C 1
ATOM 698 O O . ILE A 1 88 ? 8.244 3.907 -10.186 1.00 96.69 88 ILE A O 1
ATOM 702 N N . TRP A 1 89 ? 8.726 1.875 -9.369 1.00 95.50 89 TRP A N 1
ATOM 703 C CA . TRP A 1 89 ? 10.028 1.774 -10.036 1.00 95.50 89 TRP A CA 1
ATOM 704 C C . TRP A 1 89 ? 9.897 1.811 -11.567 1.00 95.50 89 TRP A C 1
ATOM 706 O O . TRP A 1 89 ? 10.626 2.547 -12.238 1.00 95.50 89 TRP A O 1
ATOM 716 N N . VAL A 1 90 ? 8.911 1.103 -12.127 1.00 93.50 90 VAL A N 1
ATOM 717 C CA . VAL A 1 90 ? 8.585 1.162 -13.560 1.00 93.50 90 VAL A CA 1
ATOM 718 C C . VAL A 1 90 ? 8.133 2.569 -13.960 1.00 93.50 90 VAL A C 1
ATOM 720 O O . VAL A 1 90 ? 8.611 3.095 -14.965 1.00 93.50 90 VAL A O 1
ATOM 723 N N . ALA A 1 91 ? 7.290 3.224 -13.155 1.00 93.44 91 ALA A N 1
ATOM 724 C CA . ALA A 1 91 ? 6.837 4.596 -13.401 1.00 93.44 91 ALA A CA 1
ATOM 725 C C . ALA A 1 91 ? 7.977 5.632 -13.354 1.00 93.44 91 ALA A C 1
ATOM 727 O O . ALA A 1 91 ? 7.895 6.672 -14.007 1.00 93.44 91 ALA A O 1
ATOM 728 N N . GLN A 1 92 ? 9.062 5.342 -12.631 1.00 92.88 92 GLN A N 1
ATOM 729 C CA . GLN A 1 92 ? 10.292 6.140 -12.625 1.00 92.88 92 GLN A CA 1
ATOM 730 C C . GLN A 1 92 ? 11.203 5.883 -13.837 1.00 92.88 92 GLN A C 1
ATOM 732 O O . GLN A 1 92 ? 12.269 6.488 -13.935 1.00 92.88 92 GLN A O 1
ATOM 737 N N . GLY A 1 93 ? 10.811 5.002 -14.760 1.00 91.88 93 GLY A N 1
ATOM 738 C CA . GLY A 1 93 ? 11.615 4.633 -15.924 1.00 91.88 93 GLY A CA 1
ATOM 739 C C . GLY A 1 93 ? 12.618 3.511 -15.658 1.00 91.88 93 GLY A C 1
ATOM 740 O O . GLY A 1 93 ? 13.532 3.334 -16.455 1.00 91.88 93 GLY A O 1
ATOM 741 N N . SER A 1 94 ? 12.442 2.740 -14.578 1.00 92.44 94 SER A N 1
ATOM 742 C CA . SER A 1 94 ? 13.306 1.606 -14.210 1.00 92.44 94 SER A CA 1
ATOM 743 C C . SER A 1 94 ? 14.793 1.984 -14.075 1.00 92.44 94 SER A C 1
ATOM 745 O O . SER A 1 94 ? 15.634 1.423 -14.780 1.00 92.44 94 SER A O 1
ATOM 747 N N . PRO A 1 95 ? 15.139 2.950 -13.199 1.00 90.62 95 PRO A N 1
ATOM 748 C CA . PRO A 1 95 ? 16.526 3.367 -12.996 1.00 90.62 95 PRO A CA 1
ATOM 749 C C . PRO A 1 95 ? 17.426 2.186 -12.609 1.00 90.62 95 PRO A C 1
ATOM 751 O O . PRO A 1 95 ? 17.012 1.315 -11.834 1.00 90.62 95 PRO A O 1
ATOM 754 N N . ASP A 1 96 ? 18.661 2.185 -13.123 1.00 91.19 96 ASP A N 1
ATOM 755 C CA . ASP A 1 96 ? 19.643 1.140 -12.837 1.00 91.19 96 ASP A CA 1
ATOM 756 C C . ASP A 1 96 ? 20.095 1.204 -11.372 1.00 91.19 96 ASP A C 1
ATOM 758 O O . ASP A 1 96 ? 20.720 2.159 -10.900 1.00 91.19 96 ASP A O 1
ATOM 762 N N . VAL A 1 97 ? 19.764 0.146 -10.641 1.00 90.31 97 VAL A N 1
ATOM 763 C CA . VAL A 1 97 ? 20.051 0.009 -9.214 1.00 90.31 97 VAL A CA 1
ATOM 764 C C . VAL A 1 97 ? 21.541 -0.215 -8.945 1.00 90.31 97 VAL A C 1
ATOM 766 O O . VAL A 1 97 ? 22.003 0.017 -7.829 1.00 90.31 97 VAL A O 1
ATOM 769 N N . THR A 1 98 ? 22.301 -0.661 -9.949 1.00 92.06 98 THR A N 1
ATOM 770 C CA . THR A 1 98 ? 23.753 -0.841 -9.839 1.00 92.06 98 THR A CA 1
ATOM 771 C C . THR A 1 98 ? 24.492 0.497 -9.864 1.00 92.06 98 THR A C 1
ATOM 773 O O . THR A 1 98 ? 25.496 0.646 -9.170 1.00 92.06 98 THR A O 1
ATOM 776 N N . GLU A 1 99 ? 23.958 1.490 -10.583 1.00 91.94 99 GLU A N 1
ATOM 777 C CA . GLU A 1 99 ? 24.499 2.851 -10.626 1.00 91.94 99 GLU A CA 1
ATOM 778 C C . GLU A 1 99 ? 24.030 3.693 -9.432 1.00 91.94 99 GLU A C 1
ATOM 780 O O . GLU A 1 99 ? 24.801 4.477 -8.875 1.00 91.94 99 GLU A O 1
ATOM 785 N N . ASN A 1 100 ? 22.775 3.517 -9.002 1.00 88.31 100 ASN A N 1
ATOM 786 C CA . ASN A 1 100 ? 22.220 4.214 -7.846 1.00 88.31 100 ASN A CA 1
ATOM 787 C C . ASN A 1 100 ? 21.405 3.268 -6.945 1.00 88.31 100 ASN A C 1
ATOM 789 O O . ASN A 1 100 ? 20.186 3.155 -7.101 1.00 88.31 100 ASN A O 1
ATOM 793 N N . PRO A 1 101 ? 22.034 2.658 -5.924 1.00 85.44 101 PRO A N 1
ATOM 794 C CA . PRO A 1 101 ? 21.353 1.746 -5.004 1.00 85.44 101 PRO A CA 1
ATOM 795 C C . PRO A 1 101 ? 20.203 2.387 -4.214 1.00 85.44 101 PRO A C 1
ATOM 797 O O . PRO A 1 101 ? 19.281 1.700 -3.775 1.00 85.44 101 PRO A O 1
ATOM 800 N N . ILE A 1 102 ? 20.229 3.713 -4.038 1.00 90.75 102 ILE A N 1
ATOM 801 C CA . ILE A 1 102 ? 19.193 4.459 -3.311 1.00 90.75 102 ILE A CA 1
ATOM 802 C C . ILE A 1 102 ? 17.923 4.613 -4.168 1.00 90.75 102 ILE A C 1
ATOM 804 O O . ILE A 1 102 ? 16.857 4.918 -3.634 1.00 90.75 102 ILE A O 1
ATOM 808 N N . ALA A 1 103 ? 17.985 4.326 -5.474 1.00 91.25 103 ALA A N 1
ATOM 809 C CA . ALA A 1 103 ? 16.847 4.435 -6.384 1.00 91.25 103 ALA A CA 1
ATOM 810 C C . ALA A 1 103 ? 15.637 3.581 -5.963 1.00 91.25 103 ALA A C 1
ATOM 812 O O . ALA A 1 103 ? 14.509 3.968 -6.249 1.00 91.25 103 ALA A O 1
ATOM 813 N N . LEU A 1 104 ? 15.842 2.477 -5.230 1.00 93.19 104 LEU A N 1
ATOM 814 C CA . LEU A 1 104 ? 14.751 1.646 -4.701 1.00 93.19 104 LEU A CA 1
ATOM 815 C C . LEU A 1 104 ? 14.178 2.129 -3.365 1.00 93.19 104 LEU A C 1
ATOM 817 O O . LEU A 1 104 ? 13.093 1.696 -2.989 1.00 93.19 104 LEU A O 1
ATOM 821 N N . VAL A 1 105 ? 14.850 3.038 -2.652 1.00 94.69 105 VAL A N 1
ATOM 822 C CA . VAL A 1 105 ? 14.396 3.489 -1.325 1.00 94.69 105 VAL A CA 1
ATOM 823 C C . VAL A 1 105 ?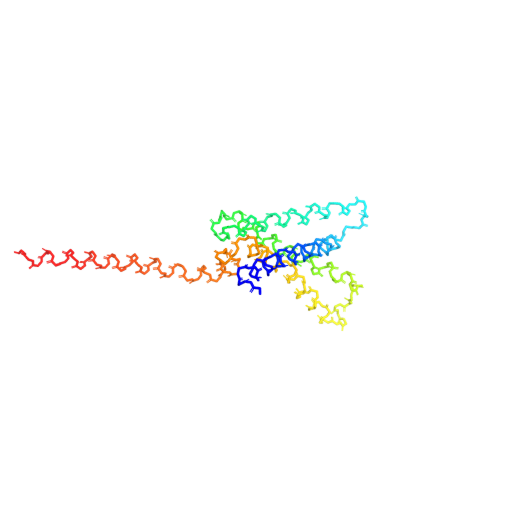 13.070 4.235 -1.427 1.00 94.69 105 VAL A C 1
ATOM 825 O O . VAL A 1 105 ? 12.155 3.966 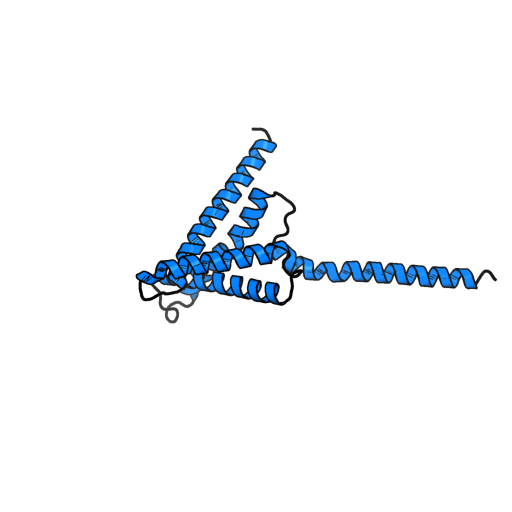-0.653 1.00 94.69 105 VAL A O 1
ATOM 828 N N . PHE A 1 106 ? 12.938 5.146 -2.393 1.00 94.50 106 PHE A N 1
ATOM 829 C CA . PHE A 1 106 ? 11.691 5.887 -2.581 1.00 94.50 106 PHE A CA 1
ATOM 830 C C . PHE A 1 106 ? 10.521 4.967 -2.984 1.00 94.50 106 PHE A C 1
ATOM 832 O O . PHE A 1 106 ? 9.507 4.999 -2.282 1.00 94.50 106 PHE A O 1
ATOM 839 N N . PRO A 1 107 ? 10.646 4.102 -4.015 1.00 96.44 107 PRO A N 1
ATOM 840 C CA . PRO A 1 107 ? 9.644 3.082 -4.316 1.00 96.44 107 PRO A CA 1
ATOM 841 C C . PRO A 1 107 ? 9.290 2.211 -3.115 1.00 96.44 107 PRO A C 1
ATOM 843 O O . PRO A 1 107 ? 8.109 2.023 -2.856 1.00 96.44 107 PRO A O 1
ATOM 846 N N . ALA A 1 108 ? 10.281 1.739 -2.350 1.00 96.75 108 ALA A N 1
ATOM 847 C CA . ALA A 1 108 ? 10.070 0.913 -1.161 1.00 96.75 108 ALA A CA 1
ATOM 848 C C . ALA A 1 108 ? 9.216 1.621 -0.102 1.00 96.75 108 ALA A C 1
ATOM 850 O O . ALA A 1 108 ? 8.234 1.061 0.377 1.00 96.75 108 ALA A O 1
ATOM 851 N N . VAL A 1 109 ? 9.565 2.864 0.240 1.00 96.81 109 VAL A N 1
ATOM 852 C CA . VAL A 1 109 ? 8.853 3.641 1.264 1.00 96.81 109 VAL A CA 1
ATOM 853 C C . VAL A 1 109 ? 7.436 3.979 0.813 1.00 96.81 109 VAL A C 1
ATOM 855 O O . VAL A 1 109 ? 6.489 3.794 1.575 1.00 96.81 109 VAL A O 1
ATOM 858 N N . VAL A 1 110 ? 7.278 4.464 -0.420 1.00 96.81 110 VAL A N 1
ATOM 859 C CA . VAL A 1 110 ? 5.963 4.859 -0.937 1.00 96.81 110 VAL A CA 1
ATOM 860 C C . VAL A 1 110 ? 5.089 3.636 -1.187 1.00 96.81 110 VAL A C 1
ATOM 862 O O . VAL A 1 110 ? 3.919 3.664 -0.828 1.00 96.81 110 VAL A O 1
ATOM 865 N N . GLY A 1 111 ? 5.644 2.553 -1.729 1.00 97.19 111 GLY A N 1
ATOM 866 C CA . GLY A 1 111 ? 4.912 1.311 -1.958 1.00 97.19 111 GLY A CA 1
ATOM 867 C C . GLY A 1 111 ? 4.425 0.685 -0.655 1.00 97.19 111 GLY A C 1
ATOM 868 O O . GLY A 1 111 ? 3.253 0.347 -0.545 1.00 97.19 111 GLY A O 1
ATOM 869 N N . PHE A 1 112 ? 5.275 0.645 0.376 1.00 96.75 112 PHE A N 1
ATOM 870 C CA . PHE A 1 112 ? 4.860 0.222 1.715 1.00 96.75 112 PHE A CA 1
ATOM 871 C C . PHE A 1 112 ? 3.761 1.121 2.297 1.00 96.75 112 PHE A C 1
ATOM 873 O O . PHE A 1 112 ? 2.781 0.629 2.851 1.00 96.75 112 PHE A O 1
ATOM 880 N N . PHE A 1 113 ? 3.906 2.443 2.168 1.00 96.88 113 PHE A N 1
ATOM 881 C CA . PHE A 1 113 ? 2.904 3.390 2.652 1.00 96.88 113 PHE A CA 1
ATOM 882 C C . PHE A 1 113 ? 1.555 3.217 1.942 1.00 96.88 113 PHE A C 1
ATOM 884 O O . PHE A 1 113 ? 0.519 3.217 2.601 1.00 96.88 113 PHE A O 1
ATOM 891 N N . LEU A 1 114 ? 1.565 3.054 0.617 1.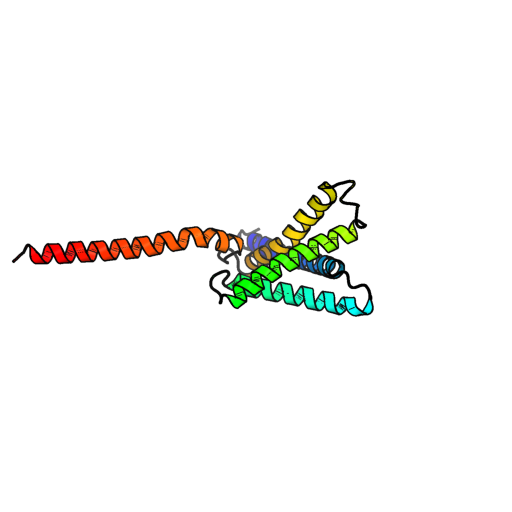00 96.44 114 LEU A N 1
ATOM 892 C CA . LEU A 1 114 ? 0.360 2.842 -0.183 1.00 96.44 114 LEU A CA 1
ATOM 893 C C . LEU A 1 114 ? -0.331 1.513 0.117 1.00 96.44 114 LEU A C 1
ATOM 895 O O . LEU A 1 114 ? -1.544 1.441 -0.057 1.00 96.44 114 LEU A O 1
ATOM 899 N N . GLU A 1 115 ? 0.403 0.506 0.589 1.00 95.25 115 GLU A N 1
ATOM 900 C CA . GLU A 1 115 ? -0.193 -0.751 1.039 1.00 95.25 115 GLU A CA 1
ATOM 901 C C . GLU A 1 115 ? -0.820 -0.618 2.430 1.00 95.25 115 GLU A C 1
ATOM 903 O O . GLU A 1 115 ? -1.983 -0.939 2.643 1.00 95.25 115 GLU A O 1
ATOM 908 N N . VAL A 1 116 ? -0.055 -0.110 3.399 1.00 92.50 116 VAL A N 1
ATOM 909 C CA . VAL A 1 116 ? -0.420 -0.214 4.819 1.00 92.50 116 VAL A CA 1
ATOM 910 C C . VAL A 1 116 ? -1.323 0.926 5.286 1.00 92.50 116 VAL A C 1
ATOM 912 O O . VAL A 1 116 ? -2.105 0.748 6.214 1.00 92.50 116 VAL A O 1
ATOM 915 N N . ALA A 1 117 ? -1.219 2.122 4.702 1.00 92.56 117 ALA A N 1
ATOM 916 C CA . ALA A 1 117 ? -1.945 3.297 5.188 1.00 92.56 117 ALA A CA 1
ATOM 917 C C . ALA A 1 117 ? -3.455 3.329 4.866 1.00 92.56 117 ALA A C 1
ATOM 919 O O . ALA A 1 117 ? -4.206 3.814 5.719 1.00 92.56 117 ALA A O 1
ATOM 920 N N . PRO A 1 118 ? -3.939 2.879 3.686 1.00 93.19 118 PRO A N 1
ATOM 921 C CA . PRO A 1 118 ? -5.351 3.011 3.332 1.00 93.19 118 PRO A CA 1
ATOM 922 C C . PRO A 1 118 ? -6.292 2.302 4.303 1.00 93.19 118 PRO A C 1
ATOM 924 O O . PRO A 1 118 ? -7.302 2.880 4.694 1.00 93.19 118 PRO A O 1
ATOM 927 N N . GLU A 1 119 ? -5.976 1.079 4.723 1.00 89.06 119 GLU A N 1
ATOM 928 C CA . GLU A 1 119 ? -6.931 0.251 5.465 1.00 89.06 119 GLU A CA 1
ATOM 929 C C . GLU A 1 119 ? -7.185 0.753 6.895 1.00 89.06 119 GLU A C 1
ATOM 931 O O . GLU A 1 119 ? -8.353 0.985 7.221 1.00 89.06 119 GLU A O 1
ATOM 936 N N . PRO A 1 120 ? -6.163 1.043 7.733 1.00 87.81 120 PRO A N 1
ATOM 937 C CA . PRO A 1 120 ? -6.369 1.663 9.045 1.00 87.81 120 PRO A CA 1
ATOM 938 C C . PRO A 1 120 ? -7.114 2.993 8.941 1.00 87.81 120 PRO A C 1
ATOM 940 O O . PRO A 1 120 ? -8.004 3.297 9.735 1.00 87.81 120 PRO A O 1
ATOM 943 N N . LEU A 1 121 ? -6.785 3.791 7.920 1.00 91.44 121 LEU A N 1
ATOM 944 C CA . LEU A 1 121 ? -7.399 5.095 7.705 1.00 91.44 121 LEU A CA 1
ATOM 945 C C . LEU A 1 121 ? -8.877 4.966 7.305 1.00 91.44 121 LEU A C 1
ATOM 947 O O . LEU A 1 121 ? -9.715 5.739 7.778 1.00 91.44 121 LEU A O 1
ATOM 951 N N . LEU A 1 122 ? -9.206 3.968 6.480 1.00 90.50 122 LEU A N 1
ATOM 952 C CA . LEU A 1 122 ? -10.573 3.648 6.090 1.00 90.50 122 LEU A CA 1
ATOM 953 C C . LEU A 1 122 ? -11.379 3.140 7.285 1.00 90.50 122 LEU A C 1
ATOM 955 O O . LEU A 1 122 ? -12.472 3.648 7.543 1.00 90.50 122 LEU A O 1
ATOM 959 N N . MET A 1 123 ? -10.835 2.183 8.040 1.00 86.38 123 MET A N 1
ATOM 960 C CA . MET A 1 123 ? -11.479 1.646 9.238 1.00 86.38 123 MET A CA 1
ATOM 961 C C . MET A 1 123 ? -11.731 2.744 10.268 1.00 86.38 123 MET A C 1
ATOM 963 O O . MET A 1 123 ? -12.853 2.899 10.753 1.00 86.38 123 MET A O 1
ATOM 967 N N . TRP A 1 124 ? -10.725 3.567 10.556 1.00 89.19 124 TRP A N 1
ATOM 968 C CA . TRP A 1 124 ? -10.858 4.692 11.472 1.00 89.19 124 TRP A CA 1
ATOM 969 C C . TRP A 1 124 ? -11.883 5.722 10.977 1.00 89.19 124 TRP A C 1
ATOM 971 O O . TRP A 1 124 ? -12.715 6.204 11.754 1.00 89.19 124 TRP A O 1
ATOM 981 N N . GLY A 1 125 ? -11.884 6.029 9.677 1.00 88.31 125 GLY A N 1
ATOM 982 C CA . GLY A 1 125 ? -12.865 6.919 9.061 1.00 88.31 125 GLY A CA 1
ATOM 983 C C . GLY A 1 125 ? -14.299 6.404 9.231 1.00 88.31 125 GLY A C 1
ATOM 984 O O . GLY A 1 125 ? -15.168 7.118 9.743 1.00 88.31 125 GLY A O 1
ATOM 985 N N . LEU A 1 126 ? -14.545 5.140 8.880 1.00 87.06 126 LEU A N 1
ATOM 986 C CA . LEU A 1 126 ? -15.881 4.539 8.872 1.00 87.06 126 LEU A CA 1
ATOM 987 C C . LEU A 1 126 ? -16.402 4.200 10.270 1.00 87.06 126 LEU A C 1
ATOM 989 O O . LEU A 1 126 ? -17.545 4.520 10.595 1.00 87.06 126 LEU A O 1
ATOM 993 N N . LEU A 1 127 ? -15.569 3.623 11.130 1.00 83.00 127 LEU A N 1
ATOM 994 C CA . LEU A 1 127 ? -15.991 3.023 12.399 1.00 83.00 127 LEU A CA 1
ATOM 995 C C . LEU A 1 127 ? -15.586 3.859 13.626 1.00 83.00 127 LEU A C 1
ATOM 997 O O . LEU A 1 127 ? -16.288 3.846 14.636 1.00 83.00 127 LEU A O 1
ATOM 1001 N N . GLY A 1 128 ? -14.554 4.700 13.511 1.00 75.62 128 GLY A N 1
ATOM 1002 C CA . GLY A 1 128 ? -14.089 5.593 14.576 1.00 75.62 128 GLY A CA 1
ATOM 1003 C C . GLY A 1 128 ? -13.009 4.973 15.467 1.00 75.62 128 GLY A C 1
ATOM 1004 O O . GLY A 1 128 ? -12.423 3.941 15.156 1.00 75.62 128 GLY A O 1
ATOM 1005 N N . THR A 1 129 ? -12.713 5.631 16.590 1.00 63.41 129 THR A N 1
ATOM 1006 C CA . THR A 1 129 ? -11.694 5.185 17.555 1.00 63.41 129 THR A CA 1
ATOM 1007 C C . THR A 1 129 ? -12.112 3.882 18.240 1.00 63.41 129 THR A C 1
ATOM 1009 O O . THR A 1 129 ? -13.157 3.854 18.887 1.00 63.41 129 THR A O 1
ATOM 1012 N N . GLY A 1 130 ? -11.285 2.835 18.143 1.00 59.09 130 GLY A N 1
ATOM 1013 C CA . GLY A 1 130 ? -11.520 1.534 18.788 1.00 59.09 130 GLY A CA 1
ATOM 1014 C C . GLY A 1 130 ? -11.457 0.327 17.849 1.00 59.09 130 GLY A C 1
ATOM 1015 O O . GLY A 1 130 ? -11.500 -0.805 18.327 1.00 59.09 130 GLY A O 1
ATOM 1016 N N . VAL A 1 131 ? -11.325 0.549 16.539 1.00 54.47 131 VAL A N 1
ATOM 1017 C CA . VAL A 1 131 ? -11.069 -0.534 15.583 1.00 54.47 131 VAL A CA 1
ATOM 1018 C C . VAL A 1 131 ? -9.602 -0.929 15.634 1.00 54.47 131 VAL A C 1
ATOM 1020 O O . VAL A 1 131 ? -8.716 -0.087 15.774 1.00 54.47 131 VAL A O 1
ATOM 1023 N N . ARG A 1 132 ? -9.371 -2.237 15.648 1.00 56.78 132 ARG A N 1
ATOM 1024 C CA . ARG A 1 132 ? -8.066 -2.837 15.878 1.00 56.78 132 ARG A CA 1
ATOM 1025 C C . ARG A 1 132 ? -7.252 -2.779 14.587 1.00 56.78 132 ARG A C 1
ATOM 1027 O O . ARG A 1 132 ? -7.522 -3.532 13.666 1.00 56.78 132 ARG A O 1
ATOM 1034 N N . ASP A 1 133 ? -6.259 -1.902 14.529 1.00 64.12 133 ASP A N 1
ATOM 1035 C CA . ASP A 1 133 ? -5.343 -1.844 13.385 1.00 64.12 133 ASP A CA 1
ATOM 1036 C C . ASP A 1 133 ? -4.339 -3.009 13.405 1.00 64.12 133 ASP A C 1
ATOM 1038 O O . ASP A 1 133 ? -3.922 -3.466 14.476 1.00 64.12 133 ASP A O 1
ATOM 1042 N N . LEU A 1 134 ? -3.888 -3.444 12.222 1.00 63.75 134 LEU A N 1
ATOM 1043 C CA . LEU A 1 134 ? -2.908 -4.523 12.027 1.00 63.75 134 LEU A CA 1
ATOM 1044 C C . LEU A 1 134 ? -1.654 -4.364 12.900 1.00 63.75 134 LEU A C 1
ATOM 1046 O O . LEU A 1 134 ? -1.222 -5.295 13.583 1.00 63.75 134 LEU A O 1
ATOM 1050 N N . LEU A 1 135 ? -1.082 -3.156 12.915 1.00 61.00 135 LEU A N 1
ATOM 1051 C CA . LEU A 1 135 ? 0.069 -2.837 13.762 1.00 61.00 135 LEU A CA 1
ATOM 1052 C C . LEU A 1 135 ? -0.287 -3.017 15.241 1.00 61.00 135 LEU A C 1
ATOM 1054 O O . LEU A 1 135 ? 0.485 -3.595 16.002 1.00 61.00 135 LEU A O 1
ATOM 1058 N N . GLY A 1 136 ? -1.491 -2.608 15.639 1.00 58.09 136 GLY A N 1
ATOM 1059 C CA . GLY A 1 136 ? -2.024 -2.854 16.974 1.00 58.09 136 GLY A CA 1
ATOM 1060 C C . GLY A 1 136 ? -2.061 -4.342 17.325 1.00 58.09 136 GLY A C 1
ATOM 1061 O O . GLY A 1 136 ? -1.677 -4.702 18.433 1.00 58.09 136 GLY A O 1
ATOM 1062 N N . HIS A 1 137 ? -2.434 -5.220 16.392 1.00 65.50 137 HIS A N 1
ATOM 1063 C CA . HIS A 1 137 ? -2.411 -6.673 16.590 1.00 65.50 137 HIS A CA 1
ATOM 1064 C C . HIS A 1 137 ? -0.998 -7.255 16.696 1.00 65.50 137 HIS A C 1
ATOM 1066 O O . HIS A 1 137 ? -0.737 -8.048 17.607 1.00 65.50 137 HIS A O 1
ATOM 1072 N N . LEU A 1 138 ? -0.080 -6.834 15.821 1.00 60.47 138 LEU A N 1
ATOM 1073 C CA . LEU A 1 138 ? 1.325 -7.257 15.858 1.00 60.47 138 LEU A CA 1
ATOM 1074 C C . LEU A 1 138 ? 2.007 -6.848 17.177 1.00 60.47 138 LEU A C 1
ATOM 1076 O O . LEU A 1 138 ? 2.762 -7.632 17.753 1.00 60.47 138 LEU A O 1
ATOM 1080 N N . PHE A 1 139 ? 1.686 -5.666 17.713 1.00 62.31 139 PHE A N 1
ATOM 1081 C CA . PHE A 1 139 ? 2.221 -5.192 18.996 1.00 62.31 139 PHE A CA 1
ATOM 1082 C C . PHE A 1 139 ? 1.429 -5.676 20.228 1.00 62.31 139 PHE A C 1
ATOM 1084 O O . PHE A 1 139 ? 1.993 -5.766 21.318 1.00 62.31 139 PHE A O 1
ATOM 1091 N N . ALA A 1 140 ? 0.144 -6.024 20.101 1.00 58.94 140 ALA A N 1
ATOM 1092 C CA . ALA A 1 140 ? -0.655 -6.566 21.207 1.00 58.94 140 ALA A CA 1
ATOM 1093 C C . ALA A 1 140 ? -0.391 -8.059 21.460 1.00 58.94 140 ALA A C 1
ATOM 1095 O O . ALA A 1 140 ? -0.477 -8.503 22.609 1.00 58.94 140 ALA A O 1
ATOM 1096 N N . GLY A 1 141 ? -0.006 -8.822 20.428 1.00 49.59 141 GLY A N 1
ATOM 1097 C CA . GLY A 1 141 ? 0.357 -10.240 20.542 1.00 49.59 141 GLY A CA 1
ATOM 1098 C C . GLY A 1 141 ? 1.509 -10.521 21.518 1.00 49.59 141 GLY A C 1
ATOM 1099 O O . GLY A 1 141 ? 1.603 -11.618 22.055 1.00 49.59 141 GLY A O 1
ATOM 1100 N N . THR A 1 142 ? 2.339 -9.521 21.834 1.00 48.84 142 THR A N 1
ATOM 1101 C CA . THR A 1 142 ? 3.422 -9.635 22.829 1.00 48.84 142 THR A CA 1
ATOM 1102 C C . THR A 1 142 ? 3.019 -9.249 24.258 1.00 48.84 142 THR A C 1
ATOM 1104 O O . THR A 1 142 ? 3.742 -9.591 25.194 1.00 48.84 142 THR A O 1
ATOM 1107 N N . ARG A 1 143 ? 1.877 -8.573 24.471 1.00 47.06 143 ARG A N 1
ATOM 1108 C CA . ARG A 1 143 ? 1.380 -8.215 25.820 1.00 47.06 143 ARG A CA 1
ATOM 1109 C C . ARG A 1 143 ? 0.226 -9.089 26.310 1.00 47.06 143 ARG A C 1
ATOM 1111 O O . ARG A 1 143 ? 0.164 -9.334 27.510 1.00 47.06 143 ARG A O 1
ATOM 1118 N N . GLY A 1 144 ? -0.644 -9.573 25.419 1.00 46.50 144 GLY A N 1
ATOM 1119 C CA . GLY A 1 144 ? -1.832 -10.356 25.794 1.00 46.50 144 GLY A CA 1
ATOM 1120 C C . GLY A 1 144 ? -1.504 -11.693 26.463 1.00 46.50 144 GLY A C 1
ATOM 1121 O O . GLY A 1 144 ? -2.046 -11.993 27.518 1.00 46.50 144 GLY A O 1
ATOM 1122 N N . ALA A 1 145 ? -0.523 -12.433 25.934 1.00 48.69 145 ALA A N 1
ATOM 1123 C CA . ALA A 1 145 ? -0.119 -13.722 26.503 1.00 48.69 145 ALA A CA 1
ATOM 1124 C C . ALA A 1 145 ? 0.457 -13.611 27.928 1.00 48.69 145 ALA A C 1
ATOM 1126 O O . ALA A 1 145 ? 0.400 -14.558 28.693 1.00 48.69 145 ALA A O 1
ATOM 1127 N N . ARG A 1 146 ? 0.996 -12.449 28.324 1.00 46.72 146 ARG A N 1
ATOM 1128 C CA . ARG A 1 146 ? 1.614 -12.288 29.649 1.00 46.72 146 ARG A CA 1
ATOM 1129 C C . ARG A 1 146 ? 0.602 -11.931 30.742 1.00 46.72 146 ARG A C 1
ATOM 1131 O O . ARG A 1 146 ? 0.901 -12.158 31.907 1.00 46.72 146 ARG A O 1
ATOM 1138 N N . HIS A 1 147 ? -0.547 -11.344 30.403 1.00 47.69 147 HIS A N 1
ATOM 1139 C CA . HIS A 1 147 ? -1.514 -10.881 31.406 1.00 47.69 147 HIS A CA 1
ATOM 1140 C C . HIS A 1 147 ? -2.529 -11.968 31.782 1.00 47.69 147 HIS A C 1
ATOM 1142 O O . HIS A 1 147 ? -2.800 -12.139 32.968 1.00 47.69 147 HIS A O 1
ATOM 1148 N N . ASP A 1 148 ? -2.996 -12.747 30.802 1.00 55.06 148 ASP A N 1
ATOM 1149 C CA . ASP A 1 148 ? -3.937 -13.850 31.040 1.00 55.06 148 ASP A CA 1
ATOM 1150 C C . ASP A 1 148 ? -3.263 -14.991 31.825 1.00 55.06 148 ASP A C 1
ATOM 1152 O O . ASP A 1 148 ? -3.829 -15.504 32.789 1.00 55.06 148 ASP A O 1
ATOM 1156 N N . ASP A 1 149 ? -1.999 -15.301 31.515 1.00 55.47 149 ASP A N 1
ATOM 1157 C CA . ASP A 1 149 ? -1.217 -16.285 32.271 1.00 55.47 149 ASP A CA 1
ATOM 1158 C C . ASP A 1 149 ? -1.034 -15.851 33.735 1.00 55.47 149 ASP A C 1
ATOM 1160 O O . ASP A 1 149 ? -1.193 -16.654 34.655 1.00 55.47 149 ASP A O 1
ATOM 1164 N N . LEU A 1 150 ? -0.741 -14.569 33.985 1.00 57.38 150 LEU A N 1
ATOM 1165 C CA . LEU A 1 150 ? -0.528 -14.053 35.341 1.00 57.38 150 LEU A CA 1
ATOM 1166 C C . LEU A 1 150 ? -1.804 -14.057 36.188 1.00 57.38 150 LEU A C 1
ATOM 1168 O O . LEU A 1 150 ? -1.707 -14.263 37.398 1.00 57.38 150 LEU A O 1
ATOM 1172 N N . GLU A 1 151 ? -2.981 -13.844 35.598 1.00 61.72 151 GLU A N 1
ATOM 1173 C CA . GLU A 1 151 ? -4.249 -13.954 36.326 1.00 61.72 151 GLU A CA 1
ATOM 1174 C C . GLU A 1 151 ? -4.569 -15.408 36.676 1.00 61.72 151 GLU A C 1
ATOM 1176 O O . GLU A 1 151 ? -4.865 -15.689 37.839 1.00 61.72 151 GLU A O 1
ATOM 1181 N N . VAL A 1 152 ? -4.372 -16.342 35.740 1.00 64.44 152 VAL A N 1
ATOM 1182 C CA . VAL A 1 152 ? -4.544 -17.782 35.992 1.00 64.44 152 VAL A CA 1
ATOM 1183 C C . VAL A 1 152 ? -3.578 -18.278 37.077 1.00 64.44 152 VAL A C 1
ATOM 1185 O O . VAL A 1 152 ? -3.995 -18.988 37.996 1.00 64.44 152 VAL A O 1
ATOM 1188 N N . TYR A 1 153 ? -2.306 -17.854 37.058 1.00 62.69 153 TYR A N 1
ATOM 1189 C CA . TYR A 1 153 ? -1.356 -18.185 38.130 1.00 62.69 153 TYR A CA 1
ATOM 1190 C C . TYR A 1 153 ? -1.757 -17.568 39.476 1.00 62.69 153 TYR A C 1
ATOM 1192 O O . TYR A 1 153 ? -1.614 -18.215 40.513 1.00 62.69 153 TYR A O 1
ATOM 1200 N N . ARG A 1 154 ? -2.289 -16.341 39.485 1.00 67.25 154 ARG A N 1
ATOM 1201 C CA . ARG A 1 154 ? -2.692 -15.645 40.715 1.00 67.25 154 ARG A CA 1
ATOM 1202 C C . ARG A 1 154 ? -3.960 -16.234 41.336 1.00 67.25 154 ARG A C 1
ATOM 1204 O O . ARG A 1 154 ? -4.102 -16.184 42.557 1.00 67.25 154 ARG A O 1
ATOM 1211 N N . GLU A 1 155 ? -4.869 -16.779 40.534 1.00 71.69 155 GLU A N 1
ATOM 1212 C CA . GLU A 1 155 ? -6.042 -17.506 41.031 1.00 71.69 155 GLU A CA 1
ATOM 1213 C C . GLU A 1 155 ? -5.676 -18.897 41.558 1.00 71.69 155 GLU A C 1
ATOM 1215 O O . GLU A 1 155 ? -6.076 -19.243 42.673 1.00 71.69 155 GLU A O 1
ATOM 1220 N N . ALA A 1 156 ? -4.816 -19.638 40.852 1.00 70.25 156 ALA A N 1
ATOM 1221 C CA . ALA A 1 156 ? -4.333 -20.942 41.310 1.00 70.25 156 ALA A CA 1
ATOM 1222 C C . ALA A 1 156 ? -3.569 -20.860 42.649 1.00 70.25 156 ALA A C 1
ATOM 1224 O O . ALA A 1 156 ? -3.684 -21.747 43.501 1.00 70.25 156 ALA A O 1
ATOM 1225 N N . ASP A 1 157 ? -2.812 -19.781 42.875 1.00 70.81 157 ASP A N 1
ATOM 1226 C CA . ASP A 1 157 ? -2.085 -19.575 44.133 1.00 70.81 157 ASP A CA 1
ATOM 1227 C C . ASP A 1 157 ? -3.018 -19.204 45.300 1.00 70.81 157 ASP A C 1
ATOM 1229 O O . ASP A 1 157 ? -2.793 -19.624 46.442 1.00 70.81 157 ASP A O 1
ATOM 1233 N N . LYS A 1 158 ? -4.112 -18.476 45.022 1.00 72.00 158 LYS A N 1
ATOM 1234 C CA . LYS A 1 158 ? -5.163 -18.171 46.009 1.00 72.00 158 LYS A CA 1
ATOM 1235 C C . LYS A 1 158 ? -5.919 -19.425 46.443 1.00 72.00 158 LYS A C 1
ATOM 1237 O O . LYS A 1 158 ? -6.202 -19.568 47.631 1.00 72.00 158 LYS A O 1
ATOM 1242 N N . GLU A 1 159 ? -6.218 -20.344 45.526 1.00 67.12 159 GLU A N 1
ATOM 1243 C CA . GLU A 1 159 ? -6.854 -21.620 45.883 1.00 67.12 159 GLU A CA 1
ATOM 1244 C C . GLU A 1 159 ? -5.936 -22.500 46.736 1.00 67.12 159 GLU A C 1
ATOM 1246 O O . GLU A 1 159 ? -6.379 -23.048 47.747 1.00 67.12 159 GLU A O 1
ATOM 1251 N N . LYS A 1 160 ? -4.637 -22.567 46.416 1.00 66.31 160 LYS A N 1
ATOM 1252 C CA . LYS A 1 160 ? -3.663 -23.308 47.235 1.00 66.31 160 LYS A CA 1
ATOM 1253 C C . LYS A 1 160 ? -3.503 -22.735 48.639 1.00 66.31 160 LYS A C 1
ATOM 1255 O O . LYS A 1 160 ? -3.390 -23.498 49.598 1.00 66.31 160 LYS A O 1
ATOM 1260 N N . THR A 1 161 ? -3.491 -21.409 48.782 1.00 65.56 161 THR A N 1
ATOM 1261 C CA . THR A 1 161 ? -3.402 -20.771 50.107 1.00 65.56 161 THR A CA 1
ATOM 1262 C C . THR A 1 161 ? -4.691 -20.898 50.908 1.00 65.56 161 THR A C 1
ATOM 1264 O O . THR A 1 161 ? -4.617 -21.025 52.128 1.00 65.56 161 THR A O 1
ATOM 1267 N N . LYS A 1 162 ? -5.855 -20.908 50.252 1.00 61.75 162 LYS A N 1
ATOM 1268 C CA . LYS A 1 162 ? -7.145 -21.125 50.914 1.00 61.75 162 LYS A CA 1
ATOM 1269 C C . LYS A 1 162 ? -7.286 -22.568 51.401 1.00 61.75 162 LYS A C 1
ATOM 1271 O O . LYS A 1 162 ? -7.556 -22.776 52.575 1.00 61.75 162 LYS A O 1
ATOM 1276 N N . GLY A 1 163 ? -6.953 -23.542 50.550 1.00 60.31 163 GLY A N 1
ATOM 1277 C CA . GLY A 1 163 ? -6.965 -24.956 50.923 1.00 60.31 163 GLY A CA 1
ATOM 1278 C C . GLY A 1 163 ? -6.022 -25.274 52.084 1.00 60.31 163 GLY A C 1
ATOM 1279 O O . GLY A 1 163 ? -6.403 -26.014 52.975 1.00 60.31 163 GLY A O 1
ATOM 1280 N N . LYS A 1 164 ? -4.821 -24.677 52.136 1.00 57.41 164 LYS A N 1
ATOM 1281 C CA . LYS A 1 164 ? -3.892 -24.855 53.270 1.00 57.41 164 LYS A CA 1
ATOM 1282 C C . LYS A 1 164 ? -4.431 -24.319 54.598 1.00 57.41 164 LYS A C 1
ATOM 1284 O O . LYS A 1 164 ? -4.141 -24.907 55.630 1.00 57.41 164 LYS A O 1
ATOM 1289 N N . ARG A 1 165 ? -5.180 -23.215 54.565 1.00 57.78 165 ARG A N 1
ATOM 1290 C CA . ARG A 1 165 ? -5.708 -22.566 55.770 1.00 57.78 165 ARG A CA 1
ATOM 1291 C C . ARG A 1 165 ? -6.823 -23.399 56.415 1.00 57.78 165 ARG A C 1
ATOM 1293 O O . ARG A 1 165 ? -6.879 -23.477 57.632 1.00 57.78 165 ARG A O 1
ATOM 1300 N N . ASP A 1 166 ? -7.610 -24.101 55.600 1.00 57.31 166 ASP A N 1
ATOM 1301 C CA . ASP A 1 166 ? -8.688 -24.980 56.073 1.00 57.31 166 ASP A CA 1
ATOM 1302 C C . ASP A 1 166 ? -8.171 -26.274 56.746 1.00 57.31 166 ASP A C 1
ATOM 1304 O O . ASP A 1 166 ? -8.890 -26.883 57.535 1.00 57.31 166 ASP A O 1
ATOM 1308 N N . TRP A 1 167 ? -6.924 -26.695 56.481 1.00 55.59 167 TRP A N 1
ATOM 1309 C CA . TRP A 1 167 ? -6.306 -27.868 57.130 1.00 55.59 167 TRP A CA 1
ATOM 1310 C C . TRP A 1 167 ? -5.659 -27.564 58.488 1.00 55.59 167 TRP A C 1
ATOM 1312 O O . TRP A 1 167 ? -5.367 -28.499 59.225 1.00 55.59 167 TRP A O 1
ATOM 1322 N N . GLU A 1 168 ? -5.410 -26.294 58.817 1.00 54.91 168 GLU A N 1
ATOM 1323 C CA . GLU A 1 168 ? -4.784 -25.888 60.088 1.00 54.91 168 GLU A CA 1
ATOM 1324 C C . GLU A 1 168 ? -5.819 -25.557 61.185 1.00 54.91 168 GLU A C 1
ATOM 1326 O O . GLU A 1 168 ? -5.437 -25.303 62.326 1.00 54.91 168 GLU A O 1
ATOM 1331 N N . GLU A 1 169 ? -7.120 -25.578 60.861 1.00 53.50 169 GLU A N 1
ATOM 1332 C CA . GLU A 1 169 ? -8.230 -25.293 61.791 1.00 53.50 169 GLU A CA 1
ATOM 1333 C C . GLU A 1 169 ? -8.936 -26.552 62.356 1.00 53.50 169 GLU A C 1
ATOM 1335 O O . GLU A 1 169 ? -9.973 -26.427 63.011 1.00 53.50 169 GLU A O 1
ATOM 1340 N N . TRP A 1 170 ? -8.369 -27.751 62.166 1.00 52.41 170 TRP A N 1
ATOM 1341 C CA . TRP A 1 170 ? -8.823 -29.019 62.771 1.00 52.41 170 TRP A CA 1
ATOM 1342 C C . TRP A 1 170 ? -7.702 -29.698 63.561 1.00 52.41 170 TRP A C 1
ATOM 1344 O O . TRP A 1 170 ? -8.029 -30.362 64.573 1.00 52.41 170 TRP A O 1
#

Radius of gyration: 23.68 Å; chains: 1; bounding box: 44×54×86 Å

Foldseek 3Di:
DDPVVVLLVLLQVLQVVLVVLLVLLLQQLLVLVVDVDPVCSVVSSVLSVVLVVLLLVCLQQPPPDDPVSNVSNVVSLVSSLNSQLSSVCVVVVNDDCVVPVCSSVVSNVSSNCSRQRSNVSNCCSPPNPPRQGNVNVVVVVVVPVVPVVVVVVVVVVVVVVVVVVVVVVD

Sequence (170 aa):
MTERRYNQLIRLGAAVIAILLWFVSVQFSVDGFNFVLPKYRWVGYLLAVAVTMIEIVFNEEGMRHSLTIVTVGIVSYVYGIATNVMGIWVAQGSPDVTENPIALVFPAVVGFFLEVAPEPLLMWGLLGTGVRDLLGHLFAGTRGARHDDLEVYREADKEKTKGKRDWEEW

pLDDT: mean 83.81, std 15.2, range [46.5, 97.81]